Protein AF-A0A932MDD0-F1 (afdb_monomer_lite)

Structure (mmCIF, N/CA/C/O backbone):
data_AF-A0A932MDD0-F1
#
_entry.id   AF-A0A932MDD0-F1
#
loop_
_atom_site.group_PDB
_atom_site.id
_atom_site.type_symbol
_atom_site.label_atom_id
_atom_site.label_alt_id
_atom_site.label_comp_id
_atom_site.label_asym_id
_atom_site.label_entity_id
_atom_site.label_seq_id
_atom_site.pdbx_PDB_ins_code
_atom_site.Cartn_x
_atom_site.Cartn_y
_atom_site.Cartn_z
_atom_site.occupancy
_atom_site.B_iso_or_equiv
_atom_site.auth_seq_id
_atom_site.auth_comp_id
_atom_site.auth_asym_id
_atom_site.auth_atom_id
_atom_site.pdbx_PDB_model_num
ATOM 1 N N . MET A 1 1 ? -0.274 -1.529 3.830 1.00 87.25 1 MET A N 1
ATOM 2 C CA . MET A 1 1 ? -1.497 -1.590 4.664 1.00 87.25 1 MET A CA 1
ATOM 3 C C . MET A 1 1 ? -1.927 -0.178 5.016 1.00 87.25 1 MET A C 1
ATOM 5 O O . MET A 1 1 ? -1.090 0.713 4.953 1.00 87.25 1 MET A O 1
ATOM 9 N N . ALA A 1 2 ? -3.187 0.019 5.390 1.00 94.12 2 ALA A N 1
ATOM 10 C CA . ALA A 1 2 ? -3.676 1.277 5.951 1.00 94.12 2 ALA A CA 1
ATOM 11 C C . ALA A 1 2 ? -4.327 1.030 7.312 1.00 94.12 2 ALA A C 1
ATOM 13 O O . ALA A 1 2 ? -4.909 -0.032 7.534 1.00 94.12 2 ALA A O 1
ATOM 14 N N . THR A 1 3 ? -4.267 2.019 8.197 1.00 96.00 3 THR A N 1
ATOM 15 C CA . THR A 1 3 ? -5.009 1.997 9.460 1.00 96.00 3 THR A CA 1
ATOM 16 C C . THR A 1 3 ? -6.353 2.681 9.256 1.00 96.00 3 THR A C 1
ATOM 18 O O . THR A 1 3 ? -6.411 3.868 8.943 1.00 96.00 3 THR A O 1
ATOM 21 N N . ARG A 1 4 ? -7.443 1.939 9.443 1.00 96.31 4 ARG A N 1
ATOM 22 C CA . ARG A 1 4 ? -8.805 2.474 9.488 1.00 96.31 4 ARG A CA 1
ATOM 23 C C . ARG A 1 4 ? -9.180 2.749 10.941 1.00 96.31 4 ARG A C 1
ATOM 25 O O . ARG A 1 4 ? -9.072 1.860 11.779 1.00 96.31 4 ARG A O 1
ATOM 32 N N . ILE A 1 5 ? -9.659 3.958 11.223 1.00 97.44 5 ILE A N 1
ATOM 33 C CA . ILE A 1 5 ? -10.213 4.339 12.528 1.00 97.44 5 ILE A CA 1
ATOM 34 C C . ILE A 1 5 ? -11.674 4.726 12.317 1.00 97.44 5 ILE A C 1
ATOM 36 O O . ILE A 1 5 ? -11.979 5.578 11.485 1.00 97.44 5 ILE A O 1
ATOM 40 N N . SER A 1 6 ? -12.597 4.076 13.025 1.00 97.62 6 SER A N 1
ATOM 41 C CA . SER A 1 6 ? -14.032 4.332 12.865 1.00 97.62 6 SER A CA 1
ATOM 42 C C . SER A 1 6 ? -14.826 4.003 14.123 1.00 97.62 6 SER A C 1
ATOM 44 O O . SER A 1 6 ? -14.433 3.151 14.909 1.00 97.62 6 SER A O 1
ATOM 46 N N . VAL A 1 7 ? -15.997 4.619 14.284 1.00 97.88 7 VAL A N 1
ATOM 47 C CA . VAL A 1 7 ? -17.000 4.214 15.288 1.00 97.88 7 VAL A CA 1
ATOM 48 C C . VAL A 1 7 ? -17.877 3.045 14.819 1.00 97.88 7 VAL A C 1
ATOM 50 O O . VAL A 1 7 ? -18.713 2.567 15.578 1.00 97.88 7 VAL A O 1
ATOM 53 N N . ARG A 1 8 ? -17.717 2.591 13.566 1.00 96.12 8 ARG A N 1
ATOM 54 C CA . ARG A 1 8 ? -18.446 1.448 12.999 1.00 96.12 8 ARG A CA 1
ATOM 55 C C . ARG A 1 8 ? -17.490 0.282 12.718 1.00 96.12 8 ARG A C 1
ATOM 57 O O . ARG A 1 8 ? -16.455 0.518 12.074 1.00 96.12 8 ARG A O 1
ATOM 64 N N . PRO A 1 9 ? -17.839 -0.956 13.115 1.00 89.94 9 PRO A N 1
ATOM 65 C CA . PRO A 1 9 ? -17.045 -2.131 12.772 1.00 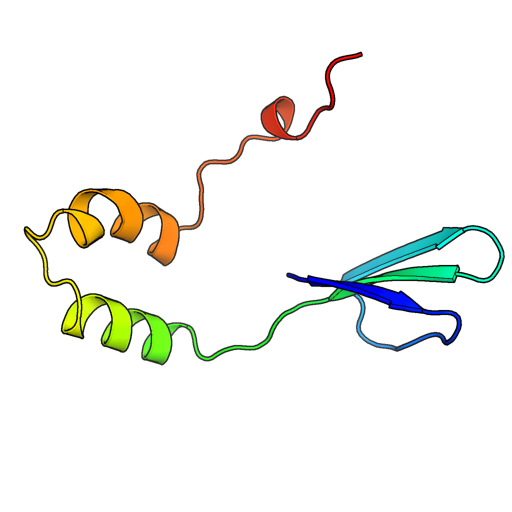89.94 9 PRO A CA 1
ATOM 66 C C . PRO A 1 9 ? -17.018 -2.350 11.256 1.00 89.94 9 PRO A C 1
ATOM 68 O O . PRO A 1 9 ? -17.988 -2.034 10.565 1.00 89.94 9 PRO A O 1
ATOM 71 N N . ALA A 1 10 ? -15.926 -2.913 10.739 1.00 89.38 10 ALA A N 1
ATOM 72 C CA . ALA A 1 10 ? -15.872 -3.422 9.373 1.00 89.38 10 ALA A CA 1
ATOM 73 C C . ALA A 1 10 ? -15.169 -4.788 9.330 1.00 89.38 10 ALA A C 1
ATOM 75 O O . ALA A 1 10 ? -14.077 -4.953 9.866 1.00 89.38 10 ALA A O 1
ATOM 76 N N . GLY A 1 11 ? -15.757 -5.769 8.640 1.00 90.81 11 GLY A N 1
ATOM 77 C CA . GLY A 1 11 ? -15.127 -7.082 8.437 1.00 90.81 11 GLY A CA 1
ATOM 78 C C . GLY A 1 11 ? -13.880 -6.997 7.550 1.00 90.81 11 GLY A C 1
ATOM 79 O O . GLY A 1 11 ? -13.743 -6.043 6.787 1.00 90.81 11 GLY A O 1
ATOM 80 N N . GLY A 1 12 ? -12.969 -7.972 7.642 1.00 92.44 12 GLY A N 1
ATOM 81 C CA . GLY A 1 12 ? -11.772 -8.052 6.787 1.00 92.44 12 GLY A CA 1
ATOM 82 C C . GLY A 1 12 ? -10.563 -7.234 7.261 1.00 92.44 12 GLY A C 1
ATOM 83 O O . GLY A 1 12 ? -9.735 -6.827 6.447 1.00 92.44 12 GLY A O 1
ATOM 84 N N . ALA A 1 13 ? -10.466 -6.945 8.560 1.00 95.06 13 ALA A N 1
ATOM 85 C CA . ALA A 1 13 ? -9.235 -6.422 9.146 1.00 95.06 13 ALA A CA 1
ATOM 86 C C . ALA A 1 13 ? -8.191 -7.542 9.288 1.00 95.06 13 ALA A C 1
ATOM 88 O O . ALA A 1 13 ? -8.535 -8.657 9.668 1.00 95.06 13 ALA A O 1
ATOM 89 N N . LEU A 1 14 ? -6.922 -7.235 9.006 1.00 95.31 14 LEU A N 1
ATOM 90 C CA . LEU A 1 14 ? -5.792 -8.133 9.282 1.00 95.31 14 LEU A CA 1
ATOM 91 C C . LEU A 1 14 ? -5.523 -8.201 10.789 1.00 95.31 14 LEU A C 1
ATOM 93 O O . LEU A 1 14 ? -5.309 -9.269 11.351 1.00 95.31 14 LEU A O 1
ATOM 97 N N . HIS A 1 15 ? -5.586 -7.035 11.436 1.00 94.00 15 HIS A N 1
ATOM 98 C CA . HIS A 1 15 ? -5.476 -6.863 12.880 1.00 94.00 15 HIS A CA 1
ATOM 99 C C . HIS A 1 15 ? -6.471 -5.800 13.333 1.00 94.00 15 HIS A C 1
ATOM 101 O O . HIS A 1 15 ? -6.775 -4.869 12.582 1.00 94.00 15 HIS A O 1
ATOM 107 N N . GLY A 1 16 ? -6.961 -5.912 14.562 1.00 94.06 16 GLY A N 1
ATOM 108 C CA . GLY A 1 16 ? -7.910 -4.961 15.123 1.00 94.06 16 GLY A CA 1
ATOM 109 C C . GLY A 1 16 ? -7.679 -4.738 16.609 1.00 94.06 16 GLY A C 1
ATOM 110 O O . GLY A 1 16 ? -7.330 -5.664 17.336 1.00 94.06 16 GLY A O 1
ATOM 111 N N . ALA A 1 17 ? -7.909 -3.508 17.049 1.00 95.62 17 ALA A N 1
ATOM 112 C CA . ALA A 1 17 ? -7.964 -3.118 18.447 1.00 95.62 17 ALA A CA 1
ATOM 113 C C . ALA A 1 17 ? -9.182 -2.219 18.690 1.00 95.62 17 ALA A C 1
ATOM 115 O O . ALA A 1 17 ? -9.723 -1.596 17.768 1.00 95.62 17 ALA A O 1
ATOM 116 N N . ARG A 1 18 ? -9.612 -2.135 19.951 1.00 96.56 18 ARG A N 1
ATOM 117 C CA . ARG A 1 18 ? -10.657 -1.207 20.385 1.00 96.56 18 ARG A CA 1
ATOM 118 C C . ARG A 1 18 ? -10.115 -0.209 21.394 1.00 96.56 18 ARG A C 1
ATOM 120 O O . ARG A 1 18 ? -9.427 -0.590 22.333 1.00 96.56 18 ARG A O 1
ATOM 127 N N . GLY A 1 19 ? -10.507 1.050 21.227 1.00 95.31 19 GLY A N 1
ATOM 128 C CA . GLY A 1 19 ? -10.303 2.119 22.204 1.00 95.31 19 GLY A CA 1
ATOM 129 C C . GLY A 1 19 ? -11.633 2.812 22.479 1.00 95.31 19 GLY A C 1
ATOM 130 O O . GLY A 1 19 ? -12.120 3.576 21.647 1.00 95.31 19 GLY A O 1
ATOM 131 N N . GLY A 1 20 ? -12.273 2.511 23.611 1.00 95.75 20 GLY A N 1
ATOM 132 C CA . GLY A 1 20 ? -13.629 2.989 23.894 1.00 95.75 20 GLY A CA 1
ATOM 133 C C . GLY A 1 20 ? -14.621 2.539 22.814 1.00 95.75 20 GLY A C 1
ATOM 134 O O . GLY A 1 20 ? -14.846 1.340 22.640 1.00 95.75 20 GLY A O 1
ATOM 135 N N . ARG A 1 21 ? -15.209 3.494 22.077 1.00 96.88 21 ARG A N 1
ATOM 136 C CA . ARG A 1 21 ? -16.131 3.233 20.947 1.00 96.88 21 ARG A CA 1
ATOM 137 C C . ARG A 1 21 ? -15.430 3.100 19.590 1.00 96.88 21 ARG A C 1
ATOM 139 O O . ARG A 1 21 ? -16.097 2.819 18.599 1.00 96.88 21 ARG A O 1
ATOM 146 N N . LEU A 1 22 ? -14.120 3.325 19.530 1.00 97.94 22 LEU A N 1
ATOM 147 C CA . LEU A 1 22 ? -13.361 3.302 18.285 1.00 97.94 22 LEU A CA 1
ATOM 148 C C . LEU A 1 22 ? -12.892 1.887 17.949 1.00 97.94 22 LEU A C 1
ATOM 150 O O . LEU A 1 22 ? -12.377 1.167 18.805 1.00 97.94 22 LEU A O 1
ATOM 154 N N . HIS A 1 23 ? -13.029 1.542 16.676 1.00 97.62 23 HIS A N 1
ATOM 155 C CA . HIS A 1 23 ? -12.415 0.406 16.008 1.00 97.62 23 HIS A CA 1
ATOM 156 C C . HIS A 1 23 ? -11.164 0.906 15.282 1.00 97.62 23 HIS A C 1
ATOM 158 O O . HIS A 1 23 ? -11.271 1.769 14.408 1.00 97.6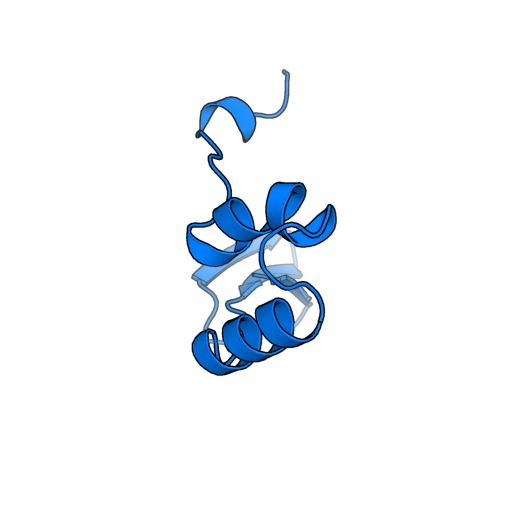2 23 HIS A O 1
ATOM 164 N N . VAL A 1 24 ? -9.996 0.386 15.661 1.00 97.12 24 VAL A N 1
ATOM 165 C CA . VAL A 1 24 ? -8.704 0.670 15.025 1.00 97.12 24 VAL A CA 1
ATOM 166 C C . VAL A 1 24 ? -8.262 -0.597 14.309 1.00 97.12 24 VAL A C 1
ATOM 168 O O . VAL A 1 24 ? -7.983 -1.607 14.946 1.00 97.12 24 VAL A O 1
ATOM 171 N N . GLU A 1 25 ? -8.245 -0.565 12.984 1.00 96.62 25 GLU A N 1
ATOM 172 C CA . GLU A 1 25 ? -8.143 -1.759 12.147 1.00 96.62 25 GLU A CA 1
ATOM 173 C C . GLU A 1 25 ? -7.004 -1.612 11.134 1.00 96.62 25 GLU A C 1
ATOM 175 O O . GLU A 1 25 ? -6.990 -0.676 10.335 1.00 96.62 25 GLU A O 1
ATOM 180 N N . ALA A 1 26 ? -6.074 -2.565 11.110 1.00 96.38 26 ALA A N 1
ATOM 181 C CA . ALA A 1 26 ? -5.094 -2.690 10.039 1.00 96.38 26 ALA A CA 1
ATOM 182 C C . ALA A 1 26 ? -5.754 -3.369 8.832 1.00 96.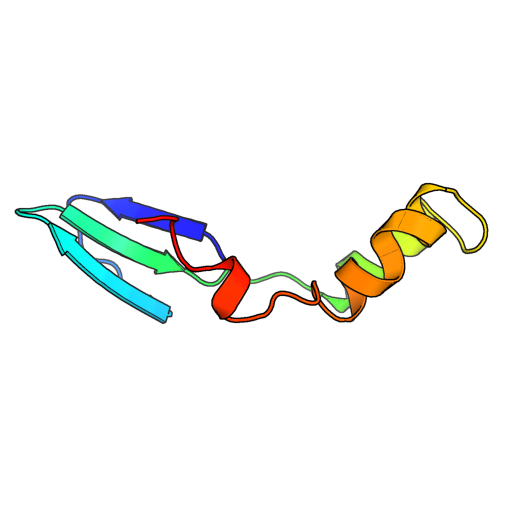38 26 ALA A C 1
ATOM 184 O O . ALA A 1 26 ? -6.219 -4.508 8.915 1.00 96.38 26 ALA A O 1
ATOM 185 N N . ARG A 1 27 ? -5.809 -2.672 7.698 1.00 95.19 27 ARG A N 1
ATOM 186 C CA . ARG A 1 27 ? -6.465 -3.124 6.466 1.00 95.19 27 ARG A CA 1
ATOM 187 C C . ARG A 1 27 ? -5.430 -3.392 5.382 1.00 95.19 27 ARG A C 1
ATOM 189 O O . ARG A 1 27 ? -4.528 -2.576 5.147 1.00 95.19 27 ARG A O 1
ATOM 196 N N . ARG A 1 28 ? -5.575 -4.525 4.691 1.00 94.56 28 ARG A N 1
ATOM 197 C CA . ARG A 1 28 ? -4.836 -4.772 3.450 1.00 94.56 28 ARG A CA 1
ATOM 198 C C . ARG A 1 28 ? -5.282 -3.747 2.405 1.00 94.56 28 ARG A C 1
ATOM 200 O O . ARG A 1 28 ? -6.456 -3.396 2.347 1.00 94.56 28 ARG A O 1
ATOM 207 N N . ILE A 1 29 ? -4.327 -3.248 1.628 1.00 92.12 29 ILE A N 1
ATOM 208 C CA . ILE A 1 29 ? -4.616 -2.483 0.415 1.00 92.12 29 ILE A CA 1
ATOM 209 C C . ILE A 1 29 ? -4.394 -3.470 -0.717 1.00 92.12 29 ILE A C 1
ATOM 211 O O . ILE A 1 29 ? -3.261 -3.906 -0.920 1.00 92.12 29 ILE A O 1
ATOM 215 N N . ASP A 1 30 ? -5.471 -3.864 -1.382 1.00 93.12 30 ASP A N 1
ATOM 216 C CA . ASP A 1 30 ? -5.397 -4.744 -2.540 1.00 93.12 30 ASP A CA 1
ATOM 217 C C . ASP A 1 30 ? -4.977 -3.920 -3.759 1.00 93.12 30 ASP A C 1
ATOM 219 O O . ASP A 1 30 ? -5.578 -2.890 -4.062 1.00 93.12 30 ASP A O 1
ATOM 223 N N . TYR A 1 31 ? -3.913 -4.348 -4.434 1.00 92.94 31 TYR A N 1
ATOM 224 C CA . TYR A 1 31 ? -3.428 -3.734 -5.666 1.00 92.94 31 TYR A CA 1
ATOM 225 C C . TYR A 1 31 ? -2.754 -4.792 -6.543 1.00 92.94 31 TYR A C 1
ATOM 227 O O . TYR A 1 31 ? -2.251 -5.798 -6.039 1.00 92.94 31 TYR A O 1
ATOM 235 N N . ASP A 1 32 ? -2.730 -4.562 -7.856 1.00 94.88 32 ASP A N 1
ATOM 236 C CA . ASP A 1 32 ? -1.991 -5.416 -8.787 1.00 94.88 32 ASP A CA 1
ATOM 237 C C . ASP A 1 32 ? -0.493 -5.106 -8.687 1.00 94.88 32 ASP A C 1
ATOM 239 O O . ASP A 1 32 ? 0.007 -4.118 -9.236 1.00 94.88 32 ASP A O 1
ATOM 243 N N . HIS A 1 33 ? 0.219 -5.964 -7.960 1.00 91.50 33 HIS A N 1
ATOM 244 C CA . HIS A 1 33 ? 1.652 -5.826 -7.748 1.00 91.50 33 HIS A CA 1
ATOM 245 C C . HIS A 1 33 ? 2.449 -5.896 -9.057 1.00 91.50 33 HIS A C 1
ATOM 247 O O . HIS A 1 33 ? 3.357 -5.092 -9.267 1.00 91.50 33 HIS A O 1
ATOM 253 N N . ALA A 1 34 ? 2.086 -6.798 -9.972 1.00 93.44 34 ALA A N 1
AT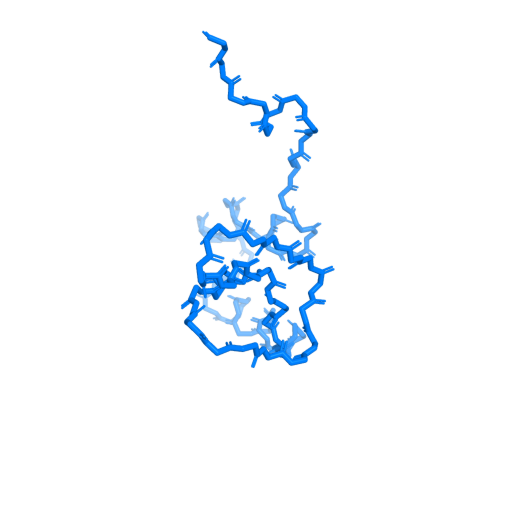OM 254 C CA . ALA A 1 34 ? 2.811 -6.981 -11.225 1.00 93.44 34 ALA A CA 1
ATOM 255 C C . ALA A 1 34 ? 2.620 -5.781 -12.165 1.00 93.44 34 ALA A C 1
ATOM 257 O O . ALA A 1 34 ? 3.581 -5.307 -12.774 1.00 93.44 34 ALA A O 1
ATOM 258 N N . ALA A 1 35 ? 1.397 -5.251 -12.273 1.00 96.00 35 ALA A N 1
ATOM 259 C CA . ALA A 1 35 ? 1.142 -4.033 -13.043 1.00 96.00 35 ALA A CA 1
ATOM 260 C C . ALA A 1 35 ? 1.868 -2.822 -12.459 1.00 96.00 35 ALA A C 1
ATOM 262 O O . ALA A 1 35 ? 2.439 -2.022 -13.206 1.00 96.00 35 ALA A O 1
ATOM 263 N N . TRP A 1 36 ? 1.886 -2.708 -11.132 1.00 94.00 36 TRP A N 1
ATOM 264 C CA . TRP A 1 36 ? 2.596 -1.639 -10.448 1.00 94.00 36 TRP A CA 1
ATOM 265 C C . TRP A 1 36 ? 4.111 -1.713 -10.721 1.00 94.00 36 TRP A C 1
ATOM 267 O O . TRP A 1 36 ? 4.708 -0.703 -11.094 1.00 94.00 36 TRP A O 1
ATOM 277 N N . GLN A 1 37 ? 4.722 -2.905 -10.652 1.00 94.38 37 GLN A N 1
ATOM 278 C CA . GLN A 1 37 ? 6.148 -3.100 -10.955 1.00 94.38 37 GLN A CA 1
ATOM 279 C C . GLN A 1 37 ? 6.497 -2.748 -12.405 1.00 94.38 37 GLN A C 1
ATOM 281 O O . GLN A 1 37 ? 7.464 -2.024 -12.645 1.00 94.38 37 GLN A O 1
ATOM 286 N N . ARG A 1 38 ? 5.687 -3.196 -13.378 1.00 96.25 38 ARG A N 1
ATOM 287 C CA . ARG A 1 38 ? 5.884 -2.828 -14.793 1.00 96.25 38 ARG A CA 1
ATOM 288 C C . ARG A 1 38 ? 5.871 -1.313 -14.982 1.00 96.25 38 ARG A C 1
ATOM 290 O O . ARG A 1 38 ? 6.720 -0.774 -15.685 1.00 96.25 38 ARG A O 1
ATOM 297 N N . ARG A 1 39 ? 4.933 -0.618 -14.331 1.00 96.69 39 ARG A N 1
ATOM 298 C CA . ARG A 1 39 ? 4.830 0.844 -14.405 1.00 96.69 39 ARG A CA 1
ATOM 299 C C . ARG A 1 39 ? 6.020 1.545 -13.750 1.00 96.69 39 ARG A C 1
ATOM 301 O O . ARG A 1 39 ? 6.491 2.537 -14.296 1.00 96.69 39 ARG A O 1
ATOM 308 N N . PHE A 1 40 ? 6.513 1.036 -12.621 1.00 96.25 40 PHE A N 1
ATOM 309 C CA . PHE A 1 40 ? 7.721 1.558 -11.980 1.00 96.25 40 PHE A CA 1
ATOM 310 C C . PHE A 1 40 ? 8.929 1.479 -12.923 1.00 96.25 40 PHE A C 1
ATOM 312 O O . PHE A 1 40 ? 9.581 2.492 -13.149 1.00 96.25 40 PHE A O 1
ATOM 319 N N . LEU A 1 41 ? 9.177 0.316 -13.536 1.00 96.81 41 LEU A N 1
ATOM 320 C CA . LEU A 1 41 ? 10.311 0.117 -14.449 1.00 96.81 41 LEU A CA 1
ATOM 321 C C . LEU A 1 41 ? 10.204 0.939 -15.740 1.00 96.81 41 LEU A C 1
ATOM 323 O O . LEU A 1 41 ? 11.224 1.347 -16.287 1.00 96.81 41 LEU A O 1
ATOM 327 N N . ALA A 1 42 ? 8.985 1.205 -16.217 1.00 97.81 42 ALA A N 1
ATOM 328 C CA . ALA A 1 42 ? 8.765 2.066 -17.377 1.00 97.81 42 ALA A CA 1
ATOM 329 C C . ALA A 1 42 ? 9.116 3.540 -17.099 1.00 97.81 42 ALA A C 1
ATOM 331 O O . ALA A 1 42 ? 9.592 4.232 -17.994 1.00 97.81 42 ALA A O 1
ATOM 332 N N . LEU A 1 43 ? 8.877 4.024 -15.875 1.00 97.56 43 LEU A N 1
ATOM 333 C CA . LEU A 1 43 ? 9.192 5.399 -15.465 1.00 97.56 43 LEU A CA 1
ATOM 334 C C . LEU A 1 43 ? 10.649 5.555 -15.009 1.00 97.56 43 LEU A C 1
ATOM 336 O O . LEU A 1 43 ? 11.270 6.585 -15.259 1.00 97.56 43 LEU A O 1
ATOM 340 N N . TRP A 1 44 ? 11.185 4.532 -14.345 1.00 97.69 44 TRP A N 1
ATOM 341 C CA . TRP A 1 44 ? 12.520 4.518 -13.755 1.00 97.69 44 TRP A CA 1
ATOM 342 C C . TRP A 1 44 ? 13.249 3.233 -14.156 1.00 97.69 44 TRP A C 1
ATOM 344 O O . TRP A 1 44 ? 13.289 2.268 -13.383 1.00 97.69 44 TRP A O 1
ATOM 354 N N . PRO A 1 45 ? 13.821 3.194 -15.372 1.00 97.50 45 PRO A N 1
ATOM 355 C CA . PRO A 1 45 ? 14.544 2.024 -15.849 1.00 97.50 45 PRO A CA 1
ATOM 356 C C . PRO A 1 45 ? 15.829 1.777 -15.035 1.00 97.50 45 PRO A C 1
ATOM 358 O O . PRO A 1 45 ? 16.302 2.677 -14.320 1.00 97.50 45 PRO A O 1
ATOM 361 N N . PRO A 1 46 ? 16.425 0.572 -15.146 1.00 97.25 46 PRO A N 1
ATOM 362 C CA . PRO A 1 46 ? 17.727 0.270 -14.560 1.00 97.25 46 PRO A CA 1
ATOM 363 C C . PRO A 1 46 ? 18.777 1.329 -14.911 1.00 97.25 46 PRO A C 1
ATOM 365 O O . PRO A 1 46 ? 18.876 1.764 -16.055 1.00 97.25 46 PRO A O 1
ATOM 368 N N . GLY A 1 47 ? 19.546 1.754 -13.909 1.00 96.88 47 GLY A N 1
ATOM 369 C CA . GLY A 1 47 ? 20.530 2.835 -14.030 1.00 96.88 47 GLY A CA 1
ATOM 370 C C . GLY A 1 47 ? 20.027 4.200 -13.552 1.00 96.88 47 GLY A C 1
ATOM 371 O O . GLY A 1 47 ? 20.845 5.017 -13.148 1.00 96.88 47 GLY A O 1
ATOM 372 N N . SER A 1 48 ? 18.712 4.435 -13.486 1.00 98.31 48 SER A N 1
ATOM 373 C CA . SER A 1 48 ? 18.172 5.670 -12.892 1.00 98.31 48 SER A CA 1
ATOM 374 C C . SER A 1 48 ? 18.370 5.727 -11.370 1.00 98.31 48 SER A C 1
ATOM 376 O O . SER A 1 48 ? 18.334 4.695 -10.694 1.00 98.31 48 SER A O 1
ATOM 378 N N . ASP A 1 49 ? 18.502 6.933 -10.810 1.00 98.06 49 ASP A N 1
ATOM 379 C CA . ASP A 1 49 ? 18.679 7.145 -9.362 1.00 98.06 49 ASP A CA 1
ATOM 380 C C . ASP A 1 49 ? 17.543 6.527 -8.538 1.00 98.06 49 ASP A C 1
ATOM 382 O O . ASP A 1 49 ? 17.762 5.919 -7.485 1.00 98.06 49 ASP A O 1
ATOM 386 N N . ALA A 1 50 ? 16.312 6.632 -9.043 1.00 96.56 50 ALA A N 1
ATOM 387 C CA . ALA A 1 50 ? 15.139 6.057 -8.402 1.00 96.56 50 ALA A CA 1
ATOM 388 C C . ALA A 1 50 ? 15.159 4.523 -8.437 1.00 96.56 50 ALA A C 1
ATOM 390 O O . ALA A 1 50 ? 14.834 3.884 -7.434 1.00 96.56 50 ALA A O 1
ATOM 391 N N . HIS A 1 51 ? 15.577 3.911 -9.549 1.00 97.69 51 HIS A N 1
ATOM 392 C CA . HIS A 1 51 ? 15.742 2.461 -9.605 1.00 97.69 51 HIS A CA 1
ATOM 393 C C . HIS A 1 51 ? 16.802 1.996 -8.599 1.00 97.69 51 HIS A C 1
ATOM 395 O O . HIS A 1 51 ? 16.539 1.087 -7.814 1.00 97.69 51 HIS A O 1
ATOM 401 N N . GLN A 1 52 ? 17.973 2.639 -8.582 1.00 96.69 52 GLN A N 1
ATOM 402 C CA . GLN A 1 52 ? 19.063 2.305 -7.658 1.00 96.69 52 GLN A CA 1
ATOM 403 C C . GLN A 1 52 ? 18.631 2.431 -6.189 1.00 96.69 52 GLN A C 1
ATOM 405 O O . GLN A 1 52 ? 18.914 1.548 -5.380 1.00 96.69 52 GLN A O 1
ATOM 410 N N . SER A 1 53 ? 17.886 3.487 -5.859 1.00 94.88 53 SER A N 1
ATOM 411 C CA . SER A 1 53 ? 17.472 3.776 -4.483 1.00 94.88 53 SER A CA 1
ATOM 412 C C . SER A 1 53 ? 16.292 2.929 -3.997 1.00 94.88 53 SER A C 1
ATOM 414 O O . SER A 1 53 ? 16.225 2.583 -2.815 1.00 94.88 53 SER A O 1
ATOM 416 N N . TYR A 1 54 ? 15.329 2.610 -4.873 1.00 94.75 54 TYR A N 1
ATOM 417 C CA . TYR A 1 54 ? 14.029 2.089 -4.437 1.00 94.75 54 TYR A CA 1
ATOM 418 C C . TYR A 1 54 ? 13.670 0.699 -4.961 1.00 94.75 54 TYR A C 1
ATOM 420 O O . TYR A 1 54 ? 12.923 -0.001 -4.275 1.00 94.75 54 TYR A O 1
ATOM 428 N N . HIS A 1 55 ? 14.187 0.266 -6.117 1.00 94.56 55 HIS A N 1
ATOM 429 C CA . HIS A 1 55 ? 13.705 -0.946 -6.796 1.00 94.56 55 HIS A CA 1
ATOM 430 C C . HIS A 1 55 ? 13.720 -2.183 -5.888 1.00 94.56 55 HIS A C 1
ATOM 432 O O . HIS A 1 55 ? 12.705 -2.864 -5.751 1.00 94.56 55 HIS A O 1
ATOM 438 N N . ARG A 1 56 ? 14.838 -2.431 -5.191 1.00 92.88 56 ARG A N 1
ATOM 439 C CA . ARG A 1 56 ? 14.980 -3.584 -4.286 1.00 92.88 56 ARG A CA 1
ATOM 440 C C . ARG A 1 56 ? 13.919 -3.587 -3.181 1.00 92.88 56 ARG A C 1
ATOM 442 O O . ARG A 1 56 ? 13.281 -4.609 -2.959 1.00 92.88 56 ARG A O 1
ATOM 449 N N . ARG A 1 57 ? 13.698 -2.442 -2.528 1.00 91.81 57 ARG A N 1
ATOM 450 C CA . ARG A 1 57 ? 12.725 -2.295 -1.427 1.00 91.81 57 ARG A CA 1
ATOM 451 C C . ARG A 1 57 ? 11.284 -2.427 -1.893 1.00 91.81 57 ARG A C 1
ATOM 453 O O . ARG A 1 57 ? 10.417 -2.887 -1.165 1.00 91.81 57 ARG A O 1
ATOM 460 N N . ILE A 1 58 ? 11.018 -1.954 -3.095 1.00 89.94 58 ILE A N 1
ATOM 461 C CA . ILE A 1 58 ? 9.705 -2.012 -3.716 1.00 89.94 58 ILE A CA 1
ATOM 462 C C . ILE A 1 58 ? 9.358 -3.448 -4.130 1.00 89.94 58 ILE A C 1
ATOM 464 O O . ILE A 1 58 ? 8.227 -3.886 -3.931 1.00 89.94 58 ILE A O 1
ATOM 468 N N . ALA A 1 59 ? 10.322 -4.172 -4.705 1.00 90.00 59 ALA A N 1
ATOM 469 C CA . ALA A 1 59 ? 10.119 -5.528 -5.200 1.00 90.00 59 ALA A CA 1
ATOM 470 C C . ALA A 1 59 ? 10.139 -6.574 -4.078 1.00 90.00 59 ALA A C 1
ATOM 472 O O . ALA A 1 59 ? 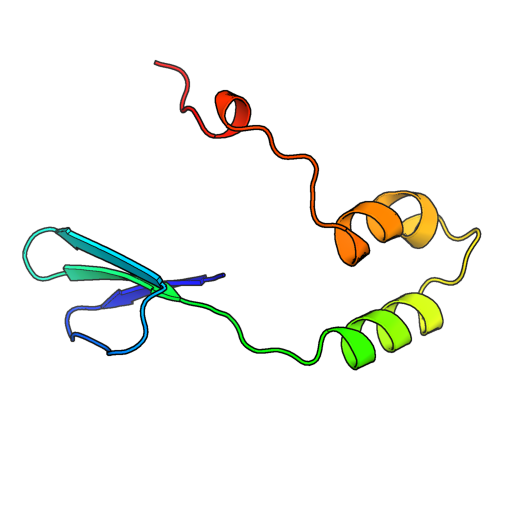9.319 -7.486 -4.082 1.00 90.00 59 ALA A O 1
ATOM 473 N N . GLY A 1 60 ? 11.063 -6.439 -3.123 1.00 86.12 60 GLY A N 1
ATOM 474 C CA . GLY A 1 60 ? 11.258 -7.396 -2.029 1.00 86.12 60 GLY A CA 1
ATOM 475 C C . GLY A 1 60 ? 10.630 -6.987 -0.697 1.00 86.12 60 GLY A C 1
ATOM 476 O O . GLY A 1 60 ? 10.618 -7.779 0.238 1.00 86.12 60 GLY A O 1
ATOM 477 N N . GLY A 1 61 ? 10.102 -5.768 -0.598 1.00 85.75 61 GLY A N 1
ATOM 478 C CA . GLY A 1 61 ? 9.783 -5.156 0.687 1.00 85.75 61 GLY A CA 1
ATOM 479 C C . GLY A 1 61 ? 11.013 -4.507 1.342 1.00 85.75 61 GLY A C 1
ATOM 480 O O . GLY A 1 61 ? 12.151 -4.709 0.917 1.00 85.75 61 GLY A O 1
ATOM 481 N N . PRO A 1 62 ? 10.799 -3.643 2.344 1.00 84.12 62 PRO A N 1
ATOM 482 C CA . PRO A 1 62 ? 11.880 -3.073 3.139 1.00 84.12 62 PRO A CA 1
ATOM 483 C C . PRO A 1 62 ? 12.464 -4.108 4.113 1.00 84.12 62 PRO A C 1
ATOM 485 O O . PRO A 1 62 ? 11.715 -4.879 4.710 1.00 84.12 62 PRO A O 1
ATOM 488 N N . ASP A 1 63 ? 13.776 -4.042 4.348 1.00 85.06 63 ASP A N 1
ATOM 4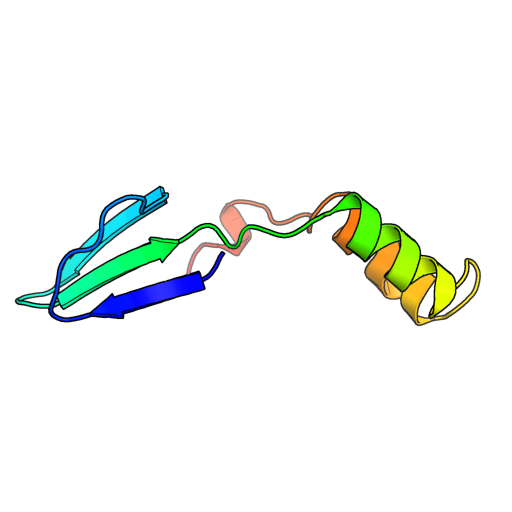89 C CA . ASP A 1 63 ? 14.493 -4.865 5.336 1.00 85.06 63 ASP A CA 1
ATOM 490 C C . ASP A 1 63 ? 14.248 -4.339 6.770 1.00 85.06 63 ASP A C 1
ATOM 492 O O . ASP A 1 63 ? 15.159 -3.877 7.460 1.00 85.06 63 ASP A O 1
ATOM 496 N N . TYR A 1 64 ? 12.983 -4.301 7.202 1.00 82.75 64 TYR A N 1
ATOM 497 C CA . TYR A 1 64 ? 12.626 -3.903 8.564 1.00 82.75 64 TYR A CA 1
ATOM 498 C C . TYR A 1 64 ? 12.705 -5.090 9.519 1.00 82.75 64 TYR A C 1
ATOM 500 O O . TYR A 1 64 ? 11.922 -6.031 9.433 1.00 82.75 64 TYR A O 1
ATOM 508 N N . GLU A 1 65 ? 13.598 -4.977 10.493 1.00 82.06 65 GLU A N 1
ATOM 509 C CA . GLU A 1 65 ? 13.722 -5.913 11.605 1.00 82.06 65 GLU A CA 1
ATOM 510 C C . GLU A 1 65 ? 12.823 -5.500 12.782 1.00 82.06 65 GLU A C 1
ATOM 512 O O . GLU A 1 65 ? 12.618 -4.311 13.040 1.00 82.06 65 GLU A O 1
ATOM 517 N N . LEU A 1 66 ? 12.320 -6.472 13.555 1.00 76.25 66 LEU A N 1
ATOM 518 C CA . LEU A 1 66 ? 11.470 -6.222 14.735 1.00 76.25 66 LEU A CA 1
ATOM 519 C C . LEU A 1 66 ? 12.038 -5.178 15.724 1.00 76.25 66 LEU A C 1
ATOM 521 O O . LEU A 1 66 ? 11.256 -4.369 16.230 1.00 76.25 66 LEU A O 1
ATOM 525 N N . PRO A 1 67 ? 13.357 -5.124 16.006 1.00 83.25 67 PRO A N 1
ATOM 526 C CA . PRO A 1 67 ? 13.939 -4.080 16.845 1.00 83.25 67 PRO A CA 1
ATOM 527 C C . PRO A 1 67 ? 13.689 -2.652 16.343 1.00 83.25 67 PRO A C 1
ATOM 529 O O . PRO A 1 67 ? 13.520 -1.762 17.171 1.00 83.25 67 PRO A O 1
ATOM 532 N N . LEU A 1 68 ? 13.592 -2.425 15.026 1.00 77.12 68 LEU A N 1
ATOM 533 C CA . LEU A 1 68 ? 13.293 -1.105 14.451 1.00 77.12 68 LEU A CA 1
ATOM 534 C C . LEU A 1 68 ? 11.839 -0.672 14.688 1.00 77.12 68 LEU A C 1
ATOM 536 O O . LEU A 1 68 ? 11.531 0.515 14.622 1.00 77.12 68 LEU A O 1
ATOM 540 N N . ALA A 1 69 ? 10.941 -1.617 14.977 1.00 71.00 69 ALA A N 1
ATOM 541 C CA . ALA A 1 69 ? 9.541 -1.335 15.287 1.00 71.00 69 ALA A CA 1
ATOM 542 C C . ALA A 1 69 ? 9.313 -0.961 16.763 1.00 71.00 69 ALA A C 1
ATOM 544 O O . ALA A 1 69 ? 8.219 -0.522 17.128 1.00 71.00 69 ALA A O 1
ATOM 545 N N . ARG A 1 70 ? 10.318 -1.137 17.634 1.00 75.31 70 ARG A N 1
ATOM 546 C CA . ARG A 1 70 ? 10.201 -0.782 19.051 1.00 75.31 70 ARG A CA 1
ATOM 547 C C . ARG A 1 70 ? 10.308 0.731 19.204 1.00 75.31 70 ARG A C 1
ATOM 549 O O . ARG A 1 70 ? 11.291 1.345 18.803 1.00 75.31 70 ARG A O 1
ATOM 556 N N . ARG A 1 71 ? 9.309 1.333 19.845 1.00 67.44 71 ARG A N 1
ATOM 557 C CA . ARG A 1 71 ? 9.419 2.709 20.338 1.00 67.44 71 ARG A CA 1
ATOM 558 C C . ARG A 1 71 ? 10.516 2.739 21.409 1.00 67.44 71 ARG A C 1
ATOM 560 O O . ARG A 1 71 ? 10.501 1.878 22.291 1.00 67.44 71 ARG A O 1
ATOM 567 N N . ALA A 1 72 ? 11.455 3.683 21.318 1.00 64.69 72 ALA A N 1
ATOM 568 C CA . ALA A 1 72 ? 12.397 3.938 22.408 1.00 64.69 72 ALA A CA 1
ATOM 569 C C . ALA A 1 72 ? 11.599 4.208 23.695 1.00 64.69 72 ALA A C 1
ATOM 571 O O . ALA A 1 72 ? 10.575 4.898 23.634 1.00 64.69 72 ALA A O 1
ATOM 572 N N . ALA A 1 73 ? 12.017 3.565 24.789 1.00 62.44 73 ALA A N 1
ATOM 573 C CA . ALA A 1 73 ? 11.373 3.671 26.096 1.00 62.44 73 ALA A CA 1
ATOM 574 C C . ALA A 1 73 ? 11.464 5.097 26.650 1.00 62.44 73 ALA A C 1
ATOM 576 O O . ALA A 1 73 ? 12.508 5.745 26.409 1.00 62.44 73 ALA A O 1
#

Foldseek 3Di:
DDWDKDLDDDPQFPDWDDDPSIITGHHDDDDDLVVVLVVCCVVAPPPRPCCVVPVCCSPVNDPDDPVNVDDDD

Secondary structure (DSSP, 8-state):
-EEEEESS--S--SEEEEETTEEEEEE-----HHHHHHHHHHHS-TTSHHHHHHHHHHHH-----GGGGSPP-

Sequence (73 aa):
MATRISVRPAGGALHGARGGRLHVEARRIDYDHAAWQRRFLALWPPGSDAHQSYHRRIAGGPDYELPLARRAA

pLDDT: mean 91.67, std 8.09, range [62.44, 98.31]

Radius of gyration: 17.26 Å; chains: 1; bounding box: 39×15×44 Å